Protein AF-A0A7C4NHM7-F1 (afdb_monomer)

Secondary structure (DSSP, 8-state):
-GGG-S-EEHHHHHHHS---HHHHHHHHHHHHHTTSEEEETTTTEEEE-HHHHT--------

Solvent-accessible surface area (backbone atoms only — not comparable to full-atom values): 3797 Å² total; per-residue (Å²): 118,60,90,78,60,46,80,41,48,54,66,62,49,54,69,70,46,89,54,58,68,70,58,46,52,52,50,52,50,52,35,42,78,72,53,52,34,45,74,4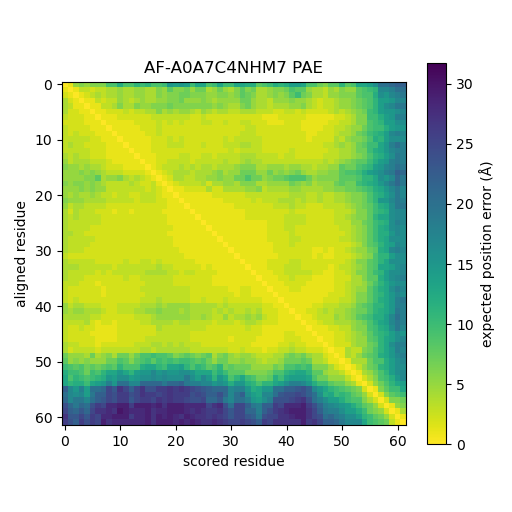2,79,93,76,46,28,35,24,46,31,68,77,55,69,72,61,62,76,72,72,84,73,128

Structure (mmCIF, N/CA/C/O backbone):
data_AF-A0A7C4NHM7-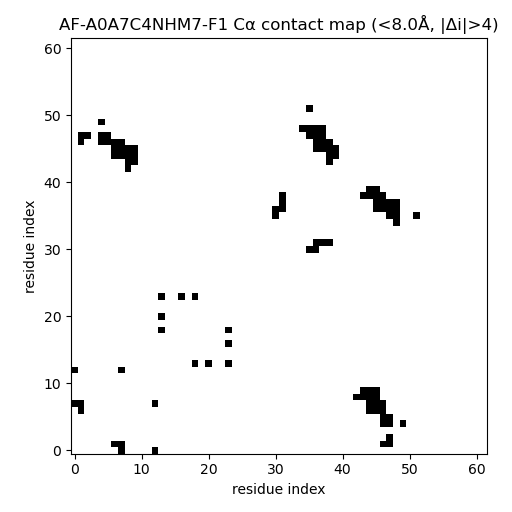F1
#
_entry.id   AF-A0A7C4NHM7-F1
#
loop_
_atom_site.group_PDB
_atom_site.id
_atom_site.type_symbol
_atom_site.label_atom_id
_atom_site.label_alt_id
_atom_site.label_comp_id
_atom_site.label_asym_id
_atom_site.label_entity_id
_atom_site.label_seq_id
_atom_site.pdbx_PDB_ins_code
_atom_site.Cartn_x
_atom_site.Cartn_y
_atom_site.Cartn_z
_atom_site.occupancy
_atom_site.B_iso_or_equiv
_atom_site.auth_seq_id
_atom_site.auth_comp_id
_atom_site.auth_asym_id
_atom_site.auth_atom_id
_atom_site.pdbx_PDB_model_num
ATOM 1 N N . MET A 1 1 ? 6.226 -2.447 10.203 1.00 73.44 1 MET A N 1
ATOM 2 C CA . MET A 1 1 ? 7.156 -2.048 9.114 1.00 73.44 1 MET A CA 1
ATOM 3 C C . MET A 1 1 ? 7.099 -3.152 8.065 1.00 73.44 1 MET A C 1
ATOM 5 O O . MET A 1 1 ? 7.129 -4.307 8.460 1.00 73.44 1 MET A O 1
ATOM 9 N N . LEU A 1 2 ? 6.979 -2.832 6.771 1.00 80.69 2 LEU A N 1
ATOM 10 C CA . LEU A 1 2 ? 6.592 -3.800 5.722 1.00 80.69 2 LEU A CA 1
ATOM 11 C C . LEU A 1 2 ? 7.509 -5.039 5.576 1.00 80.69 2 LEU A C 1
ATOM 13 O O . LEU A 1 2 ? 7.083 -6.051 5.026 1.00 80.69 2 LEU A O 1
ATOM 17 N N . SER A 1 3 ? 8.747 -4.984 6.075 1.00 79.38 3 SER A N 1
ATOM 18 C CA . SER A 1 3 ? 9.746 -6.061 5.999 1.00 79.38 3 SER A CA 1
ATOM 19 C C . SER A 1 3 ? 9.372 -7.349 6.743 1.00 79.38 3 SER A C 1
ATOM 21 O O . SER A 1 3 ? 9.956 -8.396 6.468 1.00 79.38 3 SER A O 1
ATOM 23 N N . ASP A 1 4 ? 8.400 -7.307 7.655 1.00 83.50 4 ASP A N 1
ATOM 24 C CA . ASP A 1 4 ? 7.910 -8.496 8.365 1.00 83.50 4 ASP A CA 1
ATOM 25 C C . ASP A 1 4 ? 6.993 -9.395 7.507 1.00 83.50 4 ASP A C 1
ATOM 27 O O . ASP A 1 4 ? 6.645 -10.500 7.929 1.00 83.50 4 ASP A O 1
ATOM 31 N N . GLY A 1 5 ? 6.611 -8.938 6.307 1.00 83.88 5 GLY A N 1
ATOM 32 C CA . GLY A 1 5 ? 5.723 -9.652 5.386 1.00 83.88 5 GLY A CA 1
ATOM 33 C C . GLY A 1 5 ? 4.255 -9.706 5.825 1.00 83.88 5 GLY A C 1
ATOM 34 O O . GLY A 1 5 ? 3.454 -10.381 5.180 1.00 83.88 5 GLY A O 1
ATOM 35 N N . LYS A 1 6 ? 3.884 -9.018 6.908 1.00 90.81 6 LYS A N 1
ATOM 36 C CA . LYS A 1 6 ? 2.508 -8.951 7.412 1.00 90.81 6 LYS A CA 1
ATOM 37 C C . LYS A 1 6 ? 1.732 -7.828 6.726 1.00 90.81 6 LYS A C 1
ATOM 39 O O . LYS A 1 6 ? 2.292 -6.992 6.020 1.00 90.81 6 LYS A O 1
ATOM 44 N N . TRP A 1 7 ? 0.419 -7.824 6.935 1.00 94.88 7 TRP A N 1
ATOM 45 C CA . TRP A 1 7 ? -0.438 -6.706 6.553 1.00 94.88 7 TRP A CA 1
ATOM 46 C C . TRP A 1 7 ? -0.266 -5.547 7.531 1.00 94.88 7 TRP A C 1
ATOM 48 O O . TRP A 1 7 ? -0.323 -5.750 8.741 1.00 94.88 7 TRP A O 1
ATOM 58 N N . HIS A 1 8 ? -0.108 -4.349 6.978 1.00 94.81 8 HIS A N 1
ATOM 59 C CA . HIS A 1 8 ? -0.030 -3.080 7.695 1.00 94.81 8 HIS A CA 1
ATOM 60 C C . HIS A 1 8 ? -1.108 -2.138 7.161 1.00 94.81 8 HIS A C 1
ATOM 62 O O . HIS A 1 8 ? -1.418 -2.144 5.973 1.00 94.81 8 HIS A O 1
ATOM 68 N N . THR A 1 9 ? -1.696 -1.311 8.008 1.00 94.94 9 THR A N 1
ATOM 69 C CA . THR A 1 9 ? -2.606 -0.241 7.598 1.00 94.94 9 THR A CA 1
ATOM 70 C C . THR A 1 9 ? -1.842 0.881 6.895 1.00 94.94 9 THR A C 1
ATOM 72 O O . THR A 1 9 ? -0.733 1.254 7.267 1.00 94.94 9 THR A O 1
ATOM 75 N N . ILE A 1 10 ? -2.450 1.501 5.886 1.00 92.88 10 ILE A N 1
ATOM 76 C CA . ILE A 1 10 ? -1.836 2.658 5.214 1.00 92.88 10 ILE A CA 1
ATOM 77 C C . ILE A 1 10 ? -1.651 3.826 6.201 1.00 92.88 10 ILE A C 1
ATOM 79 O O . ILE A 1 10 ? -0.667 4.563 6.125 1.00 92.88 10 ILE A O 1
ATOM 83 N N . LYS A 1 11 ? -2.565 3.958 7.173 1.00 91.38 11 LYS A N 1
ATOM 84 C CA . LYS A 1 11 ? -2.497 4.967 8.235 1.00 91.38 11 LYS A CA 1
ATOM 85 C C . LYS A 1 11 ? -1.237 4.816 9.094 1.00 91.38 11 LYS A C 1
ATOM 87 O O . LYS A 1 11 ? -0.509 5.794 9.240 1.00 91.38 11 LYS A O 1
ATOM 92 N N . GLU A 1 12 ? -0.943 3.618 9.607 1.00 91.75 12 GLU A N 1
ATOM 93 C CA . GLU A 1 12 ? 0.253 3.419 10.441 1.00 91.75 12 GLU A CA 1
ATOM 94 C C . GLU A 1 12 ? 1.541 3.662 9.648 1.00 91.75 12 GLU A C 1
ATOM 96 O O . GLU A 1 12 ? 2.519 4.188 10.177 1.00 91.75 12 GLU A O 1
ATOM 101 N N .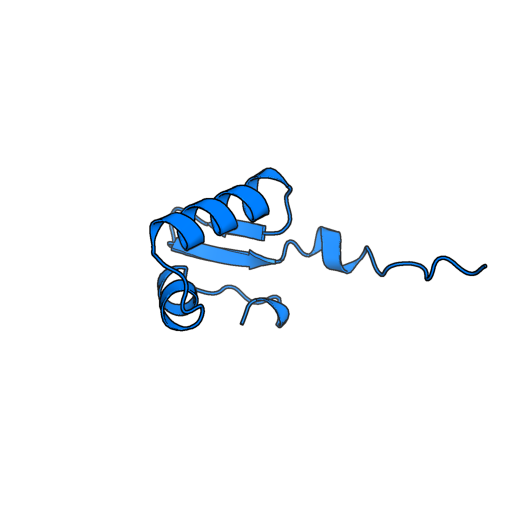 LEU A 1 13 ? 1.557 3.307 8.360 1.00 90.94 13 LEU A N 1
ATOM 102 C CA . LEU A 1 13 ? 2.718 3.543 7.511 1.00 90.94 13 LEU A CA 1
ATOM 103 C C . LEU A 1 13 ? 2.938 5.030 7.280 1.00 90.94 13 LEU A C 1
ATOM 105 O O . LEU A 1 13 ? 4.076 5.470 7.362 1.00 90.94 13 LEU A O 1
ATOM 109 N N . ARG A 1 14 ? 1.879 5.811 7.061 1.00 90.00 14 ARG A N 1
ATOM 110 C CA . ARG A 1 14 ? 1.974 7.267 6.909 1.00 90.00 14 ARG A CA 1
ATOM 111 C C . ARG A 1 14 ? 2.483 7.961 8.174 1.00 90.00 14 ARG A C 1
ATOM 113 O O . ARG A 1 14 ? 3.194 8.952 8.079 1.00 90.00 14 ARG A O 1
ATOM 120 N N . GLU A 1 15 ? 2.121 7.461 9.351 1.00 89.50 15 GLU A N 1
ATOM 121 C CA . GLU A 1 15 ? 2.586 8.015 10.630 1.00 89.50 15 GLU A CA 1
ATOM 122 C C . GLU A 1 15 ? 4.060 7.668 10.904 1.00 89.50 15 GLU A C 1
ATOM 124 O O . GLU A 1 15 ? 4.819 8.498 11.408 1.00 89.50 15 GLU A O 1
ATOM 129 N N . ASN A 1 16 ? 4.489 6.461 10.525 1.00 87.06 16 ASN A N 1
ATOM 130 C CA . ASN A 1 16 ? 5.866 5.999 10.714 1.00 87.06 16 ASN A CA 1
ATOM 131 C C . ASN A 1 16 ? 6.833 6.553 9.660 1.00 87.06 16 ASN A C 1
ATOM 133 O O . ASN A 1 16 ? 7.977 6.909 9.956 1.00 87.06 16 ASN A O 1
ATOM 137 N N . VAL A 1 17 ? 6.381 6.613 8.412 1.00 82.00 17 VAL A N 1
ATOM 138 C CA . VAL A 1 17 ? 7.135 7.131 7.279 1.00 82.00 17 VAL A CA 1
ATOM 139 C C . VAL A 1 17 ? 6.889 8.631 7.250 1.00 82.00 17 VAL A C 1
ATOM 141 O O . VAL A 1 17 ? 5.881 9.086 6.727 1.00 82.00 17 VAL A O 1
ATO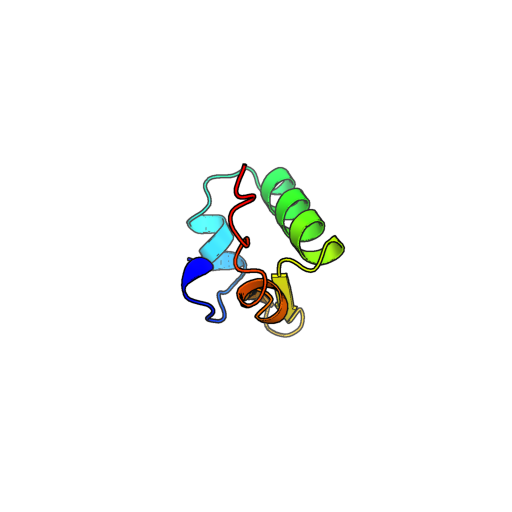M 144 N N . LYS A 1 18 ? 7.812 9.400 7.839 1.00 86.44 18 LYS A N 1
ATOM 145 C CA . LYS A 1 18 ? 7.786 10.875 7.939 1.00 86.44 18 LYS A CA 1
ATOM 146 C C . LYS A 1 18 ? 7.942 11.575 6.575 1.00 86.44 18 LYS A C 1
ATOM 148 O O . LYS A 1 18 ? 8.798 12.441 6.400 1.00 86.44 18 LYS A O 1
ATOM 153 N N . LEU A 1 19 ? 7.154 11.166 5.589 1.00 89.56 19 LEU A N 1
ATOM 154 C CA . LEU A 1 19 ? 7.051 11.762 4.269 1.00 89.56 19 LEU A CA 1
ATOM 155 C C . LEU A 1 19 ? 5.841 12.694 4.219 1.00 89.56 19 LEU A C 1
ATOM 157 O O . LEU A 1 19 ? 4.825 12.485 4.879 1.00 89.56 19 LEU A O 1
ATOM 161 N N . GLU A 1 20 ? 5.956 13.726 3.391 1.00 93.81 20 GLU A N 1
ATOM 162 C CA . GLU A 1 20 ? 4.823 14.577 3.044 1.00 93.81 20 GLU A CA 1
ATOM 163 C C . GLU A 1 20 ? 3.726 13.729 2.352 1.00 93.81 20 GLU A C 1
ATOM 165 O O . GLU A 1 20 ? 4.064 12.804 1.604 1.00 93.81 20 GLU A O 1
ATOM 170 N N . PRO A 1 21 ? 2.429 13.999 2.601 1.00 90.31 21 PRO A N 1
ATOM 171 C CA . PRO A 1 21 ? 1.326 13.167 2.114 1.00 90.31 21 PRO A CA 1
ATOM 172 C C . PRO A 1 21 ? 1.359 12.835 0.621 1.00 90.31 21 PRO A C 1
ATOM 174 O O . PRO A 1 21 ? 1.227 11.665 0.268 1.00 90.31 21 PRO A O 1
ATOM 177 N N . ARG A 1 22 ? 1.601 13.818 -0.256 1.00 93.19 22 ARG A N 1
ATOM 178 C CA . ARG A 1 22 ? 1.643 13.572 -1.707 1.00 93.19 22 ARG A CA 1
ATOM 179 C C . ARG A 1 22 ? 2.823 12.690 -2.093 1.00 93.19 22 ARG A C 1
ATOM 181 O O . ARG A 1 22 ? 2.694 11.835 -2.964 1.00 93.19 22 ARG A O 1
ATOM 188 N N . ARG A 1 23 ? 3.977 12.866 -1.442 1.00 94.50 23 ARG A N 1
ATOM 189 C CA . ARG A 1 23 ? 5.140 11.985 -1.651 1.00 94.50 23 ARG A CA 1
ATOM 190 C C . ARG A 1 23 ? 4.874 10.559 -1.189 1.00 94.50 23 ARG A C 1
ATOM 192 O O . ARG A 1 23 ? 5.301 9.626 -1.861 1.00 94.50 23 ARG A O 1
ATOM 199 N N . PHE A 1 24 ? 4.182 10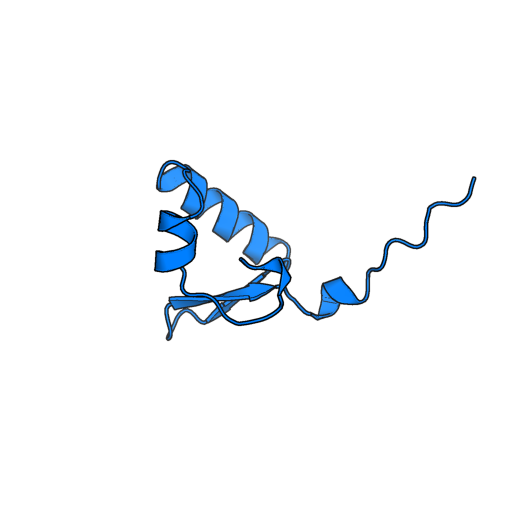.390 -0.066 1.00 93.62 24 PHE A N 1
ATOM 200 C CA . PHE A 1 24 ? 3.793 9.071 0.422 1.00 93.62 24 PHE A CA 1
ATOM 201 C C . PHE A 1 24 ? 2.843 8.377 -0.563 1.00 93.62 24 PHE A C 1
ATOM 203 O O . PHE A 1 24 ? 3.081 7.232 -0.935 1.00 93.62 24 PHE A O 1
ATOM 210 N N . GLU A 1 25 ? 1.820 9.083 -1.048 1.00 93.12 25 GLU A N 1
ATOM 211 C CA . GLU A 1 25 ? 0.886 8.565 -2.056 1.00 93.12 25 GLU A CA 1
ATOM 212 C C . GLU A 1 25 ? 1.599 8.191 -3.363 1.00 93.12 25 GLU A C 1
ATOM 214 O O . GLU A 1 25 ? 1.384 7.100 -3.889 1.00 93.12 25 GLU A O 1
ATOM 219 N N . ALA A 1 26 ? 2.505 9.044 -3.851 1.00 95.31 26 ALA A N 1
ATOM 220 C CA . ALA A 1 26 ? 3.300 8.763 -5.046 1.00 95.31 26 ALA A CA 1
ATOM 221 C C . ALA A 1 26 ? 4.203 7.530 -4.873 1.00 95.31 26 ALA A C 1
ATOM 223 O O . ALA A 1 26 ? 4.298 6.707 -5.782 1.00 95.31 26 ALA A O 1
ATOM 224 N N . LEU A 1 27 ? 4.837 7.374 -3.705 1.00 93.94 27 LEU A N 1
ATOM 225 C CA . LEU A 1 27 ? 5.657 6.204 -3.388 1.00 93.94 27 LEU A CA 1
ATOM 226 C C . LEU A 1 27 ? 4.813 4.927 -3.326 1.00 93.94 27 LEU A C 1
ATOM 228 O O . LEU A 1 27 ? 5.201 3.917 -3.902 1.00 93.94 27 LEU A O 1
ATOM 232 N N . MET A 1 28 ? 3.663 4.969 -2.653 1.00 93.94 28 MET A N 1
ATOM 233 C CA . MET A 1 28 ? 2.750 3.827 -2.561 1.00 93.94 28 MET A CA 1
ATOM 234 C C . MET A 1 28 ? 2.273 3.393 -3.944 1.00 93.94 28 MET A C 1
ATOM 236 O O . MET A 1 28 ? 2.368 2.216 -4.278 1.00 93.94 28 MET A O 1
ATOM 240 N N . LYS A 1 29 ? 1.856 4.353 -4.776 1.00 95.06 29 LYS A N 1
ATOM 241 C CA . LYS A 1 29 ? 1.452 4.085 -6.154 1.00 95.06 29 LYS A CA 1
ATOM 242 C C . LYS A 1 29 ? 2.586 3.480 -6.980 1.00 95.06 29 LYS A C 1
ATOM 244 O O . LYS A 1 29 ? 2.370 2.493 -7.666 1.00 95.06 29 LYS A O 1
ATOM 249 N N . PHE A 1 30 ? 3.799 4.024 -6.879 1.00 95.88 30 PHE A N 1
ATOM 250 C CA . PHE A 1 30 ? 4.970 3.454 -7.544 1.00 95.88 30 PHE A CA 1
ATOM 251 C C . PHE A 1 30 ? 5.221 2.003 -7.105 1.00 95.88 30 PHE A C 1
ATOM 253 O O . PHE A 1 30 ? 5.422 1.125 -7.935 1.00 95.88 30 PHE A O 1
ATOM 260 N N . LEU A 1 31 ? 5.182 1.719 -5.804 1.00 93.56 31 LEU A N 1
ATOM 261 C CA . LEU A 1 31 ? 5.406 0.364 -5.305 1.00 93.56 31 LEU A CA 1
ATOM 262 C C . LEU A 1 31 ? 4.315 -0.610 -5.773 1.00 93.56 31 LEU A C 1
ATOM 264 O O . LEU A 1 31 ? 4.619 -1.767 -6.055 1.00 93.56 31 LEU A O 1
ATOM 268 N N . GLU A 1 32 ? 3.063 -0.165 -5.854 1.00 94.50 32 GLU A N 1
ATOM 269 C CA . GLU A 1 32 ? 1.943 -0.972 -6.343 1.00 94.50 32 GLU A CA 1
ATOM 270 C C . GLU A 1 32 ? 2.040 -1.224 -7.853 1.00 94.50 32 GLU A C 1
ATOM 272 O O . GLU A 1 32 ? 1.978 -2.376 -8.278 1.00 94.50 32 GLU A O 1
ATOM 277 N N . ASP A 1 33 ? 2.278 -0.176 -8.650 1.00 95.25 33 ASP A N 1
ATOM 278 C CA . ASP A 1 33 ? 2.361 -0.248 -10.115 1.00 95.25 33 ASP A CA 1
ATOM 279 C C . ASP A 1 33 ? 3.476 -1.214 -10.576 1.00 95.25 33 ASP A C 1
ATOM 281 O O . ASP A 1 33 ? 3.339 -1.891 -11.594 1.00 95.25 33 ASP A O 1
ATOM 285 N N . TYR A 1 34 ? 4.565 -1.324 -9.808 1.00 93.06 34 TYR A N 1
ATOM 286 C CA . TYR A 1 34 ? 5.674 -2.252 -10.075 1.00 93.06 34 TYR A CA 1
ATOM 287 C C . TYR A 1 34 ? 5.551 -3.595 -9.330 1.00 93.06 34 TYR A C 1
ATOM 289 O O . TYR A 1 34 ? 6.456 -4.428 -9.387 1.00 93.06 34 TYR A O 1
ATOM 297 N N . GLY A 1 35 ? 4.443 -3.829 -8.623 1.00 91.31 35 GLY A N 1
ATOM 298 C CA . GLY A 1 35 ? 4.156 -5.097 -7.956 1.00 91.31 35 GLY A CA 1
ATOM 299 C C . GLY A 1 35 ? 4.999 -5.379 -6.710 1.00 91.31 35 GLY A C 1
ATOM 300 O O . GLY A 1 35 ? 5.049 -6.529 -6.269 1.00 91.31 35 GLY A O 1
ATOM 301 N N . PHE A 1 36 ? 5.645 -4.362 -6.124 1.00 90.81 36 PHE A N 1
ATOM 302 C CA . PHE A 1 36 ? 6.388 -4.471 -4.862 1.00 90.81 36 PHE A CA 1
ATOM 303 C C . PHE A 1 36 ? 5.495 -4.729 -3.660 1.00 90.81 36 PHE A C 1
ATOM 305 O O . PHE A 1 36 ? 5.871 -5.448 -2.728 1.00 90.81 36 PHE A O 1
ATOM 312 N N . ILE A 1 37 ? 4.300 -4.159 -3.697 1.00 93.06 37 ILE A N 1
ATOM 313 C CA . ILE A 1 37 ? 3.306 -4.287 -2.646 1.00 93.06 37 ILE A CA 1
ATOM 314 C C . ILE A 1 37 ? 1.993 -4.804 -3.213 1.00 93.06 37 ILE A C 1
ATOM 316 O O . ILE A 1 37 ? 1.714 -4.689 -4.403 1.00 93.06 37 ILE A O 1
ATOM 320 N N . VAL A 1 38 ? 1.181 -5.363 -2.326 1.00 93.94 38 VAL A N 1
ATOM 321 C CA . VAL A 1 38 ? -0.216 -5.692 -2.595 1.00 93.94 38 VAL A CA 1
ATOM 322 C C . VAL A 1 38 ? -1.068 -4.818 -1.691 1.00 93.94 3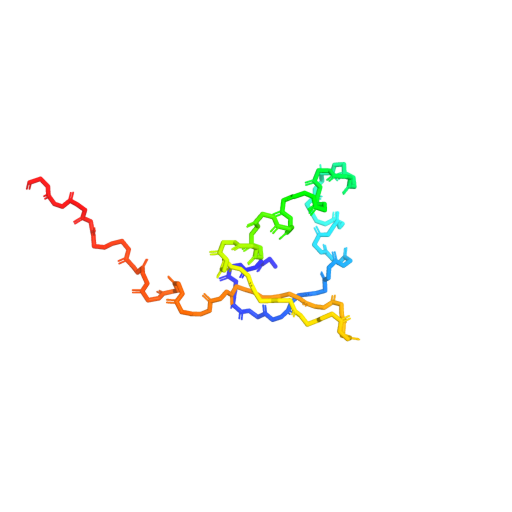8 VAL A C 1
ATOM 324 O O . VAL A 1 38 ? -0.844 -4.795 -0.477 1.00 93.94 38 VAL A O 1
ATOM 327 N N . VAL A 1 39 ? -2.035 -4.115 -2.276 1.00 94.50 39 VAL A N 1
ATOM 328 C CA . VAL A 1 39 ? -2.965 -3.241 -1.559 1.00 94.50 39 VAL A CA 1
ATOM 329 C C . VAL A 1 39 ? -4.341 -3.903 -1.499 1.00 94.50 39 VAL A C 1
ATOM 331 O O . VAL A 1 39 ? -4.894 -4.327 -2.509 1.00 94.50 39 VAL A O 1
ATOM 334 N N . ASP A 1 40 ? -4.908 -3.988 -0.299 1.00 95.25 40 ASP A N 1
ATOM 335 C CA . ASP A 1 40 ? -6.322 -4.287 -0.076 1.00 95.25 40 ASP A CA 1
ATOM 336 C C . ASP A 1 40 ? -7.041 -2.954 0.163 1.00 95.25 40 ASP A C 1
ATOM 338 O O . ASP A 1 40 ? -7.053 -2.418 1.276 1.00 95.25 40 ASP A O 1
ATOM 342 N N . ALA A 1 41 ? -7.613 -2.398 -0.907 1.00 91.31 41 ALA A N 1
ATOM 343 C CA . ALA A 1 41 ? -8.298 -1.109 -0.873 1.00 91.31 41 ALA A CA 1
ATOM 344 C C . ALA A 1 41 ? -9.569 -1.132 -0.005 1.00 91.31 41 ALA A C 1
ATOM 346 O O . ALA A 1 41 ? -9.921 -0.111 0.580 1.00 91.31 41 ALA A O 1
ATOM 347 N N . ALA A 1 42 ? -10.229 -2.289 0.129 1.00 94.31 42 ALA A N 1
ATOM 348 C CA . ALA A 1 42 ? -11.427 -2.419 0.957 1.00 94.31 42 ALA A CA 1
ATOM 349 C C . ALA A 1 42 ? -11.096 -2.299 2.452 1.00 94.31 42 ALA A C 1
ATOM 351 O O . ALA A 1 42 ? -11.894 -1.767 3.222 1.00 94.31 42 ALA A O 1
ATOM 352 N N . LYS A 1 43 ? -9.913 -2.775 2.861 1.00 93.56 43 LYS A N 1
ATOM 353 C CA . LYS A 1 43 ? -9.443 -2.704 4.254 1.00 93.56 43 LYS A CA 1
ATOM 354 C C . LYS A 1 43 ? -8.477 -1.551 4.529 1.00 93.56 43 LYS A C 1
ATOM 356 O O . LYS A 1 43 ? -8.166 -1.291 5.690 1.00 93.56 43 LYS A O 1
ATOM 361 N N . GLY A 1 44 ? -7.981 -0.872 3.494 1.00 94.62 44 GLY A N 1
ATOM 362 C CA . GLY A 1 44 ? -6.942 0.153 3.630 1.00 94.62 44 GLY A CA 1
ATOM 363 C C . GLY A 1 44 ? -5.625 -0.416 4.167 1.00 94.62 44 GLY A C 1
ATOM 364 O O . GLY A 1 44 ? -4.925 0.250 4.936 1.00 94.62 44 GLY A O 1
ATOM 365 N N . THR A 1 45 ? -5.305 -1.658 3.797 1.00 96.00 45 THR A N 1
ATOM 366 C CA . THR A 1 45 ? -4.100 -2.369 4.242 1.00 96.00 45 THR A CA 1
ATOM 367 C C . THR A 1 45 ? -3.187 -2.708 3.076 1.00 96.00 45 THR A C 1
ATOM 369 O O . THR A 1 45 ? -3.631 -2.887 1.949 1.00 96.00 45 THR A O 1
ATOM 372 N N . VAL A 1 46 ? -1.900 -2.843 3.359 1.00 95.06 46 VAL A N 1
ATOM 373 C CA . VAL A 1 46 ? -0.844 -3.139 2.399 1.00 95.06 46 VAL A CA 1
ATOM 374 C C . VAL A 1 46 ? 0.125 -4.163 2.986 1.00 95.06 46 VAL A C 1
ATOM 376 O O . VAL A 1 46 ? 0.372 -4.180 4.192 1.00 95.06 46 VAL A O 1
ATOM 379 N N . LYS A 1 47 ? 0.698 -5.014 2.137 1.00 93.94 47 LYS A N 1
ATOM 380 C CA . LYS A 1 47 ? 1.830 -5.883 2.485 1.00 93.94 47 LYS A CA 1
ATOM 381 C C . LYS A 1 47 ? 2.847 -5.943 1.349 1.00 93.94 47 LYS A C 1
ATOM 383 O O . LYS A 1 47 ? 2.529 -5.573 0.221 1.00 93.94 47 LYS A O 1
ATOM 388 N N . LEU A 1 48 ? 4.049 -6.453 1.623 1.00 92.00 48 LEU A N 1
ATOM 389 C CA . LEU A 1 48 ? 4.984 -6.820 0.555 1.00 92.00 48 LEU A CA 1
ATOM 390 C C . LEU A 1 48 ? 4.408 -7.947 -0.304 1.00 92.00 48 LEU A C 1
ATOM 392 O O . LEU A 1 48 ? 3.776 -8.880 0.200 1.00 92.00 48 LEU A O 1
ATOM 396 N N . ASN A 1 49 ? 4.682 -7.887 -1.602 1.00 89.94 49 ASN A N 1
ATOM 397 C CA . ASN A 1 49 ? 4.409 -8.999 -2.491 1.00 89.94 49 ASN A CA 1
ATOM 398 C C . ASN A 1 49 ? 5.400 -10.143 -2.217 1.00 89.94 49 ASN A C 1
ATOM 400 O O . ASN 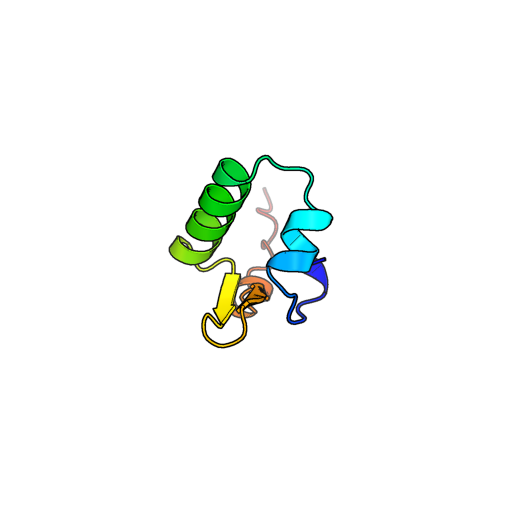A 1 49 ? 6.588 -10.060 -2.528 1.00 89.94 49 ASN A O 1
ATOM 404 N N . GLU A 1 50 ? 4.906 -11.244 -1.652 1.00 81.38 50 GLU A N 1
ATOM 405 C CA . GLU A 1 50 ? 5.708 -12.430 -1.325 1.00 81.38 50 GLU A CA 1
ATOM 406 C C . GLU A 1 50 ? 6.351 -13.090 -2.555 1.00 81.38 50 GLU A C 1
ATOM 408 O O . GLU A 1 50 ? 7.362 -13.781 -2.419 1.00 81.38 50 GLU A O 1
ATOM 413 N N . GLY A 1 51 ? 5.826 -12.837 -3.761 1.00 77.69 51 GLY A N 1
ATOM 414 C CA . GLY A 1 51 ? 6.456 -13.261 -5.012 1.00 77.69 51 GLY A CA 1
ATOM 415 C C . GLY A 1 51 ? 7.865 -12.692 -5.195 1.00 77.69 51 GLY A C 1
ATOM 416 O O . GLY A 1 51 ? 8.732 -13.387 -5.719 1.00 77.69 51 GLY A O 1
ATOM 417 N N . LEU A 1 52 ? 8.123 -11.487 -4.677 1.00 72.12 52 LEU A N 1
ATOM 418 C CA . LEU A 1 52 ? 9.440 -10.848 -4.716 1.00 72.12 52 LEU A CA 1
ATOM 419 C C . LEU A 1 52 ? 10.377 -11.332 -3.615 1.00 72.12 52 LEU A C 1
ATOM 421 O O . LEU A 1 52 ? 11.587 -11.237 -3.762 1.00 72.12 52 LEU A O 1
ATOM 425 N N . ARG A 1 53 ? 9.855 -11.912 -2.529 1.00 64.25 53 ARG A N 1
ATOM 426 C CA . ARG A 1 53 ? 10.695 -12.483 -1.465 1.00 64.25 53 ARG A CA 1
ATOM 427 C C . ARG A 1 53 ? 11.530 -13.668 -1.970 1.00 64.25 53 ARG A C 1
ATOM 429 O O . ARG A 1 53 ? 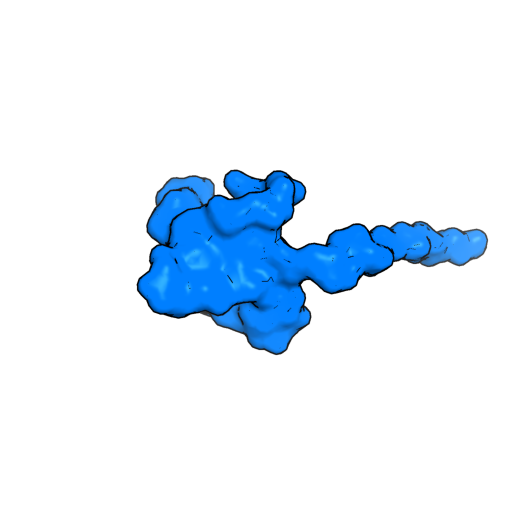12.560 -13.980 -1.385 1.00 64.25 53 ARG A O 1
ATOM 436 N N . ARG A 1 54 ? 11.086 -14.307 -3.062 1.00 61.50 54 ARG A N 1
ATOM 437 C CA . ARG A 1 54 ? 11.819 -15.358 -3.788 1.00 61.50 54 ARG A CA 1
ATOM 438 C C . ARG A 1 54 ? 12.841 -14.818 -4.788 1.00 61.50 54 ARG A C 1
ATOM 440 O O . ARG A 1 54 ? 13.694 -15.582 -5.221 1.00 61.50 54 ARG A O 1
ATOM 447 N N . LEU A 1 55 ? 12.800 -13.524 -5.114 1.00 59.91 55 LEU A N 1
ATOM 448 C CA . LEU A 1 55 ? 13.907 -12.827 -5.765 1.00 59.91 55 LEU A CA 1
ATOM 449 C C . LEU A 1 55 ? 14.953 -12.495 -4.696 1.00 59.91 55 LEU A C 1
ATOM 451 O O . LEU A 1 55 ? 15.306 -11.342 -4.463 1.00 59.91 55 LEU A O 1
ATOM 455 N N . SER A 1 56 ? 15.438 -13.517 -3.992 1.00 54.66 56 SER A N 1
ATOM 456 C CA . SER A 1 56 ? 16.776 -13.441 -3.432 1.00 54.66 56 SER A CA 1
ATOM 457 C C . SER A 1 56 ? 17.679 -13.117 -4.610 1.00 54.66 56 SER A C 1
ATOM 459 O O . SER A 1 56 ? 17.761 -13.915 -5.545 1.00 54.66 56 SER A O 1
ATOM 461 N N . PHE A 1 57 ? 18.263 -11.921 -4.595 1.00 57.66 57 PHE A N 1
ATOM 462 C CA . PHE A 1 57 ? 19.374 -11.557 -5.452 1.00 57.66 57 PHE A CA 1
ATOM 463 C C . PHE A 1 57 ? 20.360 -12.722 -5.370 1.00 57.66 57 PHE A C 1
ATOM 465 O O . PHE A 1 57 ? 21.032 -12.888 -4.354 1.00 57.66 57 PHE A O 1
ATOM 472 N N . GLN A 1 58 ? 20.374 -13.593 -6.385 1.00 42.97 58 GLN A N 1
ATOM 473 C CA . GLN A 1 58 ? 21.567 -14.372 -6.649 1.00 42.97 58 GLN A CA 1
ATOM 474 C C . GLN A 1 58 ? 22.621 -13.295 -6.792 1.00 42.97 58 GLN A C 1
ATOM 476 O O . GLN A 1 58 ? 22.502 -12.446 -7.680 1.00 42.97 58 GLN A O 1
ATOM 481 N N . GLU A 1 59 ? 23.522 -13.231 -5.811 1.00 49.69 59 GLU A N 1
ATOM 482 C CA . GLU A 1 59 ? 24.674 -12.357 -5.869 1.00 49.69 59 GLU A CA 1
ATOM 483 C C . GLU A 1 59 ? 25.201 -12.486 -7.289 1.00 49.69 59 GLU A C 1
ATOM 485 O O . GLU A 1 59 ? 25.440 -13.600 -7.765 1.00 49.69 59 GLU A O 1
ATOM 490 N N . ALA A 1 60 ? 25.234 -11.365 -8.010 1.00 51.31 60 ALA A N 1
ATOM 491 C CA . ALA A 1 60 ? 25.961 -11.293 -9.255 1.00 51.31 60 ALA A CA 1
ATOM 492 C C . ALA A 1 60 ? 27.407 -11.611 -8.874 1.00 51.31 60 ALA A C 1
ATOM 494 O O . ALA A 1 60 ? 28.144 -10.732 -8.437 1.00 51.31 60 ALA A O 1
ATOM 495 N N . SER A 1 61 ? 27.740 -12.900 -8.901 1.00 39.28 61 SER A N 1
ATOM 496 C CA . SER A 1 61 ? 29.078 -13.401 -8.678 1.00 39.28 61 SER A CA 1
ATOM 497 C C . SER A 1 61 ? 29.888 -12.904 -9.872 1.00 39.28 61 SER A C 1
ATOM 499 O O . SER A 1 61 ? 29.506 -13.221 -11.004 1.00 39.28 61 SER A O 1
ATOM 501 N N . PRO A 1 62 ? 30.925 -12.079 -9.657 1.00 50.47 62 PRO A N 1
ATOM 502 C CA . PRO A 1 62 ? 31.914 -11.796 -10.687 1.00 50.47 62 PRO A CA 1
ATOM 503 C C . PRO A 1 62 ? 32.640 -13.077 -11.108 1.00 50.47 62 PRO A C 1
ATOM 505 O O . PRO A 1 62 ? 32.744 -14.004 -10.265 1.00 50.47 62 PRO A O 1
#

Sequence (62 aa):
MLSDGKWHTIKELRENVKLEPRRFEALMKFLEDYGFIVVDAAKGTVKLNEGLRRLSFQEASP

Radius of gyration: 13.23 Å; Cα contacts (8 Å, |Δi|>4): 54; chains: 1; bounding box: 43×30×21 Å

Foldsee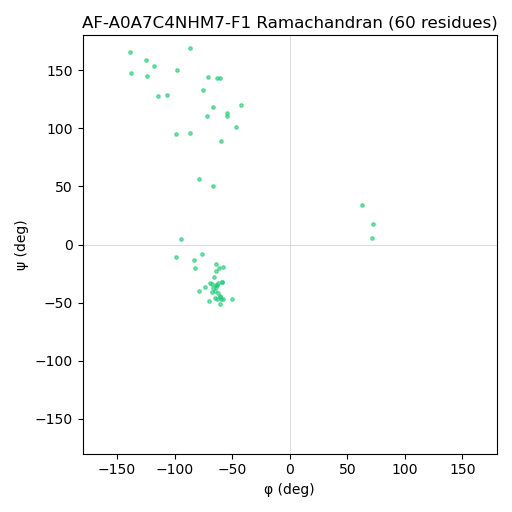k 3Di:
DQVVQDKDALVVVCVVVVDDPVVSVVVVVVCVVVQQKDADPVRNIIHGDVVCVVPPPPPPDD

pLDDT: mean 84.51, std 15.03, range [39.28, 96.0]

Nearest PDB structures (foldseek):
  2hr3-assembly2_C  TM=8.068E-01  e=2.482E-02  Pseudomonas aeruginosa
  5y6i-assembly1_B  TM=7.536E-01  e=2.315E-02  Pseudomonas aeruginosa
  4lb5-assembly1_A-2  TM=8.070E-01  e=6.590E-02  Danio rerio
  5f8e-assembly2_C  TM=7.494E-01  e=1.151E-01  Mycobacterium tuberculosis H37Rv
  4wcg-assembly1_B  TM=7.879E-01  e=2.851E-01  Cyprinid herpesvirus 3

Mean predicted aligned error: 6.57 Å